Protein AF-A0A357R4I1-F1 (afdb_monomer_lite)

Foldseek 3Di:
DVVVVVVVVVVVVVCVVVVVVDDPVPCDPVNVVVVCCCVPVVVVVVVVVLVVCCVPPNPVVSVLCVLCVLVVVLVCCCVPVVDDCDPVSVVSVVVSVVVSVVVVVVD

Radius of gyration: 17.94 Å; chains: 1; bounding box: 40×36×50 Å

Sequence (107 aa):
TWTMTIGALAMILVSLGQIKVQDWSAVGVVGWGGLAFSAGLAITLGYYVWTNGIQKLGSARTAIYNNLTPVTAMITSSLFLKEEIGVMQLAGAALIITGLYITRRTR

pLDDT: mean 78.33, std 6.65, range [49.81, 87.75]

Structure (mmCIF, N/CA/C/O backbone):
data_AF-A0A357R4I1-F1
#
_entry.id   AF-A0A357R4I1-F1
#
loop_
_atom_site.group_PDB
_atom_site.id
_atom_site.type_symbol
_atom_site.label_atom_id
_atom_site.label_alt_id
_atom_site.label_comp_id
_atom_site.label_asym_id
_atom_site.label_entity_id
_atom_site.label_seq_id
_atom_site.pdbx_PDB_ins_code
_atom_site.Cartn_x
_atom_site.Cartn_y
_atom_site.Cartn_z
_atom_site.occupancy
_atom_site.B_iso_or_equiv
_atom_site.auth_seq_id
_atom_site.auth_comp_id
_atom_site.auth_asym_id
_atom_site.auth_atom_id
_atom_site.pdbx_PDB_model_num
ATOM 1 N N . THR A 1 1 ? -1.129 17.684 1.518 1.00 58.97 1 THR A N 1
ATOM 2 C CA . THR A 1 1 ? -0.443 18.235 0.329 1.00 58.97 1 THR A CA 1
ATOM 3 C C . THR A 1 1 ? 1.058 18.313 0.541 1.00 58.97 1 THR A C 1
ATOM 5 O O . THR A 1 1 ? 1.762 17.609 -0.159 1.00 58.97 1 THR A O 1
ATOM 8 N N . TRP A 1 2 ? 1.557 19.018 1.565 1.00 53.69 2 TRP A N 1
ATOM 9 C CA . TRP A 1 2 ? 3.000 19.110 1.868 1.00 53.69 2 TRP A CA 1
ATOM 10 C C . TRP A 1 2 ? 3.735 17.772 2.050 1.00 53.69 2 TRP A C 1
ATOM 12 O O . TRP A 1 2 ? 4.810 17.583 1.491 1.00 53.69 2 TRP A O 1
ATOM 22 N N . THR A 1 3 ? 3.140 16.812 2.760 1.00 73.50 3 THR A N 1
ATOM 23 C CA . THR A 1 3 ? 3.707 15.460 2.927 1.00 73.50 3 THR A CA 1
ATOM 24 C C . THR A 1 3 ? 3.815 14.688 1.610 1.00 73.50 3 THR A C 1
ATOM 26 O O . THR A 1 3 ? 4.771 13.944 1.416 1.00 73.50 3 THR A O 1
ATOM 29 N N . MET A 1 4 ? 2.879 14.902 0.680 1.00 74.88 4 MET A N 1
ATOM 30 C CA . MET A 1 4 ? 2.901 14.267 -0.642 1.00 74.88 4 MET A CA 1
ATOM 31 C C . MET A 1 4 ? 3.981 14.891 -1.528 1.00 74.88 4 MET A C 1
ATOM 33 O O . MET A 1 4 ? 4.692 14.163 -2.210 1.00 74.88 4 MET A O 1
ATOM 37 N N . THR A 1 5 ? 4.158 16.215 -1.475 1.00 76.44 5 THR A N 1
ATOM 38 C CA . THR A 1 5 ? 5.184 16.918 -2.260 1.00 76.44 5 THR A CA 1
ATOM 39 C C . THR A 1 5 ? 6.600 16.556 -1.807 1.00 76.44 5 THR A C 1
ATOM 41 O O . THR A 1 5 ? 7.458 16.272 -2.638 1.00 76.44 5 THR A O 1
ATOM 44 N N . ILE A 1 6 ? 6.844 16.510 -0.492 1.00 79.38 6 ILE A N 1
ATOM 45 C CA . ILE A 1 6 ? 8.155 16.144 0.068 1.00 79.38 6 ILE A CA 1
ATOM 46 C C . ILE A 1 6 ? 8.475 14.670 -0.225 1.00 79.38 6 ILE A C 1
ATOM 48 O O . ILE A 1 6 ? 9.580 14.357 -0.664 1.00 79.38 6 ILE A O 1
ATOM 52 N N . GLY A 1 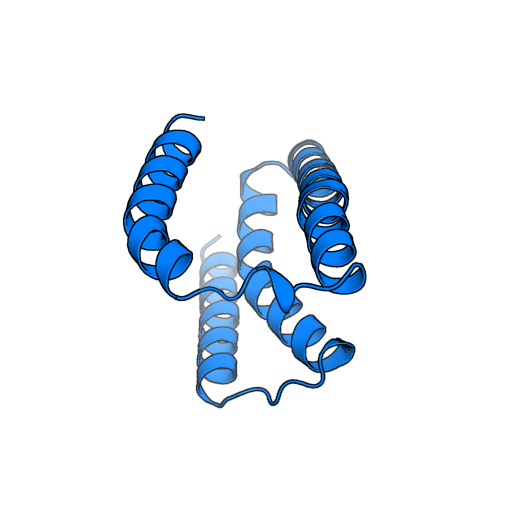7 ? 7.499 13.771 -0.050 1.00 76.44 7 GLY A N 1
ATOM 53 C CA . GLY A 1 7 ? 7.657 12.354 -0.388 1.00 76.44 7 GLY A CA 1
ATOM 54 C C . GLY A 1 7 ? 7.915 12.124 -1.880 1.00 76.44 7 GLY A C 1
ATOM 55 O O . GLY A 1 7 ? 8.781 11.327 -2.232 1.00 76.44 7 GLY A O 1
ATOM 56 N N . ALA A 1 8 ? 7.228 12.863 -2.757 1.00 79.81 8 ALA A N 1
ATOM 57 C CA . ALA A 1 8 ? 7.445 12.792 -4.200 1.00 79.81 8 ALA A CA 1
ATOM 58 C C . ALA A 1 8 ? 8.861 13.240 -4.592 1.00 79.81 8 ALA A C 1
ATOM 60 O O . ALA A 1 8 ? 9.518 12.557 -5.371 1.00 79.81 8 ALA A O 1
ATOM 61 N N . LEU A 1 9 ? 9.363 14.337 -4.016 1.00 83.38 9 LEU A N 1
ATOM 62 C CA . LEU A 1 9 ? 10.729 14.809 -4.266 1.00 83.38 9 LEU A CA 1
ATOM 63 C C . LEU A 1 9 ? 11.783 13.787 -3.824 1.00 83.38 9 LEU A C 1
ATOM 65 O O . LEU A 1 9 ? 12.716 13.505 -4.575 1.00 83.38 9 LEU A O 1
ATOM 69 N N . ALA A 1 10 ? 11.614 13.190 -2.641 1.00 82.00 10 ALA A N 1
ATOM 70 C CA . ALA A 1 10 ? 12.514 12.149 -2.149 1.00 82.00 10 ALA A CA 1
ATOM 71 C C . ALA A 1 10 ? 12.503 10.904 -3.055 1.00 82.00 10 ALA A C 1
ATOM 73 O O . ALA A 1 10 ? 13.562 10.387 -3.407 1.00 82.00 10 ALA A O 1
ATOM 74 N N . MET A 1 11 ? 11.318 10.463 -3.491 1.00 79.06 11 MET A N 1
ATOM 75 C CA . MET A 1 11 ? 11.174 9.333 -4.415 1.00 79.06 11 MET A CA 1
ATOM 76 C C . MET A 1 11 ? 11.798 9.615 -5.785 1.00 79.06 11 MET A C 1
ATOM 78 O O . MET A 1 11 ? 12.456 8.738 -6.339 1.00 79.06 11 MET A O 1
ATOM 82 N N . ILE A 1 12 ? 11.646 10.833 -6.319 1.00 83.12 12 ILE A N 1
ATOM 83 C CA . ILE A 1 12 ? 12.282 11.238 -7.581 1.00 83.12 12 ILE A CA 1
ATOM 84 C C . ILE A 1 12 ? 13.802 11.144 -7.451 1.00 83.12 12 ILE A C 1
ATOM 86 O O . ILE A 1 12 ? 14.433 10.516 -8.295 1.00 83.12 12 ILE A O 1
ATOM 90 N N . LEU A 1 13 ? 14.385 11.692 -6.378 1.00 82.50 13 LEU A N 1
ATOM 91 C CA . LEU A 1 13 ? 15.835 11.668 -6.156 1.00 82.50 13 LEU A C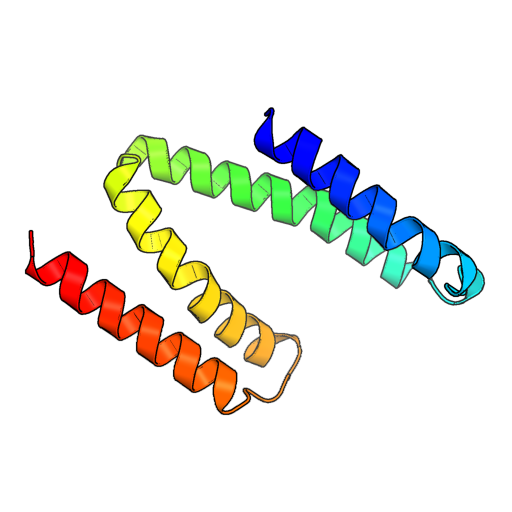A 1
ATOM 92 C C . LEU A 1 13 ? 16.403 10.245 -6.075 1.00 82.50 13 LEU A C 1
ATOM 94 O O . LEU A 1 13 ? 17.440 9.972 -6.675 1.00 82.50 13 LEU A O 1
ATOM 98 N N . VAL A 1 14 ? 15.716 9.330 -5.385 1.00 81.69 14 VAL A N 1
ATOM 99 C CA . VAL A 1 14 ? 16.121 7.913 -5.298 1.00 81.69 14 VAL A CA 1
ATOM 100 C C . VAL A 1 14 ? 15.955 7.199 -6.647 1.00 81.69 14 VAL A C 1
ATOM 102 O O . VAL A 1 14 ? 16.791 6.380 -7.027 1.00 81.69 14 VAL A O 1
ATOM 105 N N . SER A 1 15 ? 14.915 7.546 -7.408 1.00 78.62 15 SER A N 1
ATOM 106 C CA . SER A 1 15 ? 14.610 6.939 -8.709 1.00 78.62 15 SER A CA 1
ATOM 107 C C . SER A 1 15 ? 15.560 7.378 -9.838 1.00 78.62 15 SER A C 1
ATOM 109 O O . SER A 1 15 ? 15.743 6.642 -10.809 1.00 78.62 15 SER A O 1
ATOM 111 N N . LEU A 1 16 ? 16.259 8.517 -9.704 1.00 78.75 16 LEU A N 1
ATOM 112 C CA . LEU A 1 16 ? 17.222 9.009 -10.710 1.00 78.75 16 LEU A CA 1
ATOM 113 C C . LEU A 1 16 ? 18.306 7.980 -11.083 1.00 78.75 16 LEU A C 1
ATOM 115 O O . LEU A 1 16 ? 18.756 7.950 -12.230 1.00 78.75 16 LEU A O 1
ATOM 119 N N . GLY A 1 17 ? 18.724 7.133 -10.136 1.00 75.38 17 GLY A N 1
ATOM 120 C CA . GLY A 1 17 ? 19.693 6.063 -10.391 1.00 75.38 17 GLY A CA 1
ATOM 121 C C . GLY A 1 17 ? 19.116 4.894 -11.196 1.00 75.38 17 GLY A C 1
ATOM 122 O O . GLY A 1 17 ? 19.814 4.315 -12.025 1.00 75.38 17 GLY A O 1
ATOM 123 N N . GLN A 1 18 ? 17.833 4.579 -10.999 1.00 70.88 18 GLN A N 1
ATOM 124 C CA . GLN A 1 18 ? 17.164 3.452 -11.655 1.00 70.88 18 GLN A CA 1
ATOM 125 C C . GLN A 1 18 ? 16.761 3.767 -13.100 1.00 70.88 18 GLN A C 1
ATOM 127 O O . GLN A 1 18 ? 16.806 2.883 -13.949 1.00 70.88 18 GLN A O 1
ATOM 132 N N . ILE A 1 19 ? 16.480 5.036 -13.420 1.00 68.50 19 ILE A N 1
ATOM 133 C CA . ILE A 1 19 ? 16.147 5.489 -14.785 1.00 68.50 19 ILE A CA 1
ATOM 134 C C . ILE A 1 19 ? 17.254 5.159 -15.799 1.00 68.50 19 ILE A C 1
ATOM 136 O O . ILE A 1 19 ? 16.958 4.898 -16.964 1.00 68.50 19 ILE A O 1
ATOM 140 N N . LYS A 1 20 ? 18.523 5.153 -15.366 1.00 66.19 20 LYS A N 1
ATOM 141 C CA . LYS A 1 20 ? 19.680 4.873 -16.233 1.00 66.19 20 LYS A CA 1
ATOM 142 C C . LYS A 1 20 ? 19.873 3.389 -16.551 1.00 66.19 20 LYS A C 1
ATOM 144 O O . LYS A 1 20 ? 20.517 3.076 -17.544 1.00 66.19 20 LYS A O 1
ATOM 149 N N . VAL A 1 21 ? 19.361 2.502 -15.700 1.00 74.12 21 VAL A N 1
ATOM 150 C CA . VAL A 1 21 ? 19.475 1.039 -15.847 1.00 74.12 21 VAL A CA 1
ATOM 151 C C . VAL A 1 21 ? 18.204 0.450 -16.476 1.00 74.12 21 VAL A C 1
ATOM 153 O O . VAL A 1 21 ? 18.217 -0.674 -16.967 1.00 74.12 21 VAL A O 1
ATOM 156 N N . GLN A 1 22 ? 17.112 1.217 -16.491 1.00 70.50 22 GLN A N 1
ATOM 157 C CA . GLN A 1 22 ? 15.819 0.792 -17.006 1.00 70.50 22 GLN A CA 1
ATOM 158 C C . GLN A 1 22 ? 15.815 0.707 -18.538 1.00 70.50 22 GLN A C 1
ATOM 160 O O . GLN A 1 22 ? 16.007 1.707 -19.232 1.00 70.50 22 GLN A O 1
ATOM 165 N N . ASP A 1 23 ? 15.521 -0.479 -19.067 1.00 74.81 23 ASP A N 1
ATOM 166 C CA . ASP A 1 23 ? 15.298 -0.682 -20.496 1.00 74.81 23 ASP A CA 1
ATOM 167 C C . ASP A 1 23 ? 13.863 -0.284 -20.872 1.00 74.81 23 ASP A C 1
ATOM 169 O O . ASP A 1 23 ? 12.901 -1.041 -20.722 1.00 74.81 23 ASP A O 1
ATOM 173 N N . TRP A 1 24 ? 13.714 0.947 -21.354 1.00 72.44 24 TRP A N 1
ATOM 174 C CA . TRP A 1 24 ? 12.428 1.519 -21.757 1.00 72.44 24 TRP A CA 1
ATOM 175 C C . TRP A 1 24 ? 11.800 0.812 -22.962 1.00 72.44 24 TRP A C 1
ATOM 177 O O . TRP A 1 24 ? 10.587 0.900 -23.150 1.00 72.44 24 TRP A O 1
ATOM 187 N N . SER A 1 25 ? 12.599 0.092 -23.757 1.00 70.44 25 SER A N 1
ATOM 188 C CA . SER A 1 25 ? 12.123 -0.639 -24.934 1.00 70.44 25 SER A CA 1
ATOM 189 C C . SER A 1 25 ? 11.441 -1.964 -24.575 1.00 70.44 25 SER A C 1
ATOM 191 O O . SER A 1 25 ? 10.600 -2.450 -25.330 1.00 70.44 25 SER A O 1
ATOM 193 N N . ALA A 1 26 ? 11.723 -2.503 -23.384 1.00 71.56 26 ALA A N 1
ATOM 194 C CA . ALA A 1 26 ? 11.081 -3.703 -22.853 1.00 71.56 26 ALA A CA 1
ATOM 195 C C . ALA A 1 26 ? 9.675 -3.435 -22.274 1.00 71.56 26 ALA A C 1
ATOM 197 O O . ALA A 1 26 ? 8.892 -4.367 -22.070 1.00 71.56 26 ALA A O 1
ATOM 198 N N . VAL A 1 27 ? 9.320 -2.169 -22.015 1.00 72.25 27 VAL A N 1
ATOM 199 C CA . VAL A 1 27 ? 8.003 -1.791 -21.478 1.00 72.25 27 VAL A CA 1
ATOM 200 C C . VAL A 1 27 ? 6.984 -1.723 -22.618 1.00 72.25 27 VAL A C 1
ATOM 202 O O . VAL A 1 27 ? 6.741 -0.675 -23.215 1.00 72.25 27 VAL A O 1
ATOM 205 N N . GLY A 1 28 ? 6.373 -2.867 -22.927 1.00 80.06 28 GLY A N 1
ATOM 206 C CA . GLY A 1 28 ? 5.314 -2.968 -23.933 1.00 80.06 28 GLY A CA 1
ATOM 207 C C . GLY A 1 28 ? 4.025 -2.217 -23.561 1.00 80.06 28 GLY A C 1
ATOM 208 O O . GLY A 1 28 ? 3.842 -1.743 -22.438 1.00 80.06 28 GLY A O 1
ATOM 209 N N . VAL A 1 29 ? 3.076 -2.166 -24.503 1.00 77.19 29 VAL A N 1
ATOM 210 C CA . VAL A 1 29 ? 1.770 -1.479 -24.366 1.00 77.19 29 VAL A CA 1
ATOM 211 C C . VAL A 1 29 ? 0.995 -1.916 -23.115 1.00 77.19 29 VAL A C 1
ATOM 213 O O . VAL A 1 29 ? 0.327 -1.103 -22.481 1.00 77.19 29 VAL A O 1
ATOM 216 N N . VAL A 1 30 ? 1.130 -3.181 -22.710 1.00 78.31 30 VAL A N 1
ATOM 217 C CA . VAL A 1 30 ? 0.507 -3.725 -21.492 1.00 78.31 30 VAL A CA 1
ATOM 218 C C . VAL A 1 30 ? 1.089 -3.095 -20.220 1.00 78.31 30 VAL A C 1
ATOM 220 O O . VAL A 1 30 ? 0.336 -2.793 -19.297 1.00 78.31 30 VAL A O 1
ATOM 223 N N . GLY A 1 31 ? 2.400 -2.837 -20.178 1.00 77.62 31 GLY A N 1
ATOM 224 C CA . GLY A 1 31 ? 3.055 -2.186 -19.040 1.00 77.62 31 GLY A CA 1
ATOM 225 C C . GLY A 1 31 ? 2.579 -0.746 -18.865 1.00 77.62 31 GLY A C 1
ATOM 226 O O . GLY A 1 31 ? 2.163 -0.355 -17.777 1.00 77.62 31 GLY A O 1
ATOM 227 N N . TRP A 1 32 ? 2.533 0.015 -19.961 1.00 80.69 32 TRP A N 1
ATOM 228 C CA . TRP A 1 32 ? 1.992 1.377 -19.964 1.00 80.69 32 TRP A CA 1
ATOM 229 C C . TRP A 1 32 ? 0.495 1.424 -19.639 1.00 80.69 32 TRP A C 1
ATOM 231 O O . TRP A 1 32 ? 0.062 2.280 -18.867 1.00 80.69 32 TRP A O 1
ATOM 241 N N . GLY A 1 33 ? -0.287 0.477 -20.165 1.00 81.81 33 GLY A N 1
ATOM 242 C CA . GLY A 1 33 ? -1.709 0.337 -19.853 1.00 81.81 33 GLY A CA 1
ATOM 243 C C . GLY A 1 33 ? -1.962 0.031 -18.375 1.00 81.81 33 GLY A C 1
ATOM 244 O O . GLY A 1 33 ? -2.815 0.665 -17.757 1.00 81.81 33 GLY A O 1
ATOM 245 N N . GLY A 1 34 ? -1.179 -0.871 -17.775 1.00 79.62 34 GLY A N 1
ATOM 246 C CA . GLY A 1 34 ? -1.241 -1.165 -16.339 1.00 79.62 34 GLY A CA 1
ATOM 247 C C . GLY A 1 34 ? -0.852 0.035 -15.469 1.00 79.62 34 GLY A C 1
ATOM 248 O O . GLY A 1 34 ? -1.475 0.293 -14.436 1.00 79.62 34 GLY A O 1
ATOM 249 N N . LEU A 1 35 ? 0.125 0.829 -15.914 1.00 80.06 35 LEU A N 1
ATOM 250 C CA . LEU A 1 35 ? 0.548 2.050 -15.228 1.00 80.06 35 LEU A CA 1
ATOM 251 C C . LEU A 1 35 ? -0.554 3.118 -15.267 1.00 80.06 35 LEU A C 1
ATOM 253 O O . LEU A 1 35 ? -0.923 3.655 -14.226 1.00 80.06 35 LEU A O 1
ATOM 257 N N . ALA A 1 36 ? -1.156 3.358 -16.433 1.00 80.81 36 ALA A N 1
ATOM 258 C CA . ALA A 1 36 ? -2.276 4.286 -16.579 1.00 80.81 36 ALA A CA 1
ATOM 259 C C . ALA A 1 36 ? -3.516 3.833 -15.786 1.00 80.81 36 ALA A C 1
ATOM 261 O O . ALA A 1 36 ? -4.162 4.643 -15.119 1.00 80.81 36 ALA A O 1
ATOM 262 N N . PHE A 1 37 ? -3.825 2.534 -15.807 1.00 81.25 37 PHE A N 1
ATOM 263 C CA . PHE A 1 37 ? -4.930 1.961 -15.042 1.00 81.25 37 PHE A CA 1
ATOM 264 C C . PHE A 1 37 ? -4.714 2.103 -13.529 1.00 81.25 37 PHE A C 1
ATOM 266 O O . PHE A 1 37 ? -5.614 2.545 -12.816 1.00 81.25 37 PHE A O 1
ATOM 273 N N . SER A 1 38 ? -3.522 1.778 -13.025 1.00 78.12 38 SER A N 1
ATOM 274 C CA . SER A 1 38 ? -3.230 1.897 -11.592 1.00 78.12 38 SER A CA 1
ATO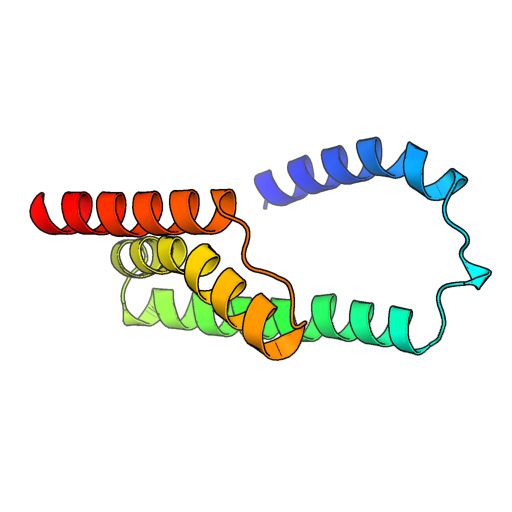M 275 C C . SER A 1 38 ? -3.188 3.358 -11.134 1.00 78.12 38 SER A C 1
ATOM 277 O O . SER A 1 38 ? -3.828 3.703 -10.141 1.00 78.12 38 SER A O 1
ATOM 279 N N . ALA A 1 39 ? -2.514 4.239 -11.878 1.00 76.00 39 ALA A N 1
ATOM 280 C CA . ALA A 1 39 ? -2.376 5.647 -11.518 1.00 76.00 39 ALA A CA 1
ATOM 281 C C . ALA A 1 39 ? -3.697 6.425 -11.628 1.00 76.00 39 ALA A C 1
ATOM 283 O O . ALA A 1 39 ? -3.959 7.307 -10.816 1.00 76.00 39 ALA A O 1
ATOM 284 N N . GLY A 1 40 ? -4.534 6.106 -12.618 1.00 79.38 40 GLY A N 1
ATOM 285 C CA . GLY A 1 40 ? -5.831 6.748 -12.807 1.00 79.38 40 GLY A CA 1
ATOM 286 C C . GLY A 1 40 ? -6.928 6.069 -11.995 1.00 79.38 40 GLY A C 1
ATOM 287 O O . GLY A 1 40 ? -7.426 6.607 -11.012 1.00 79.38 40 GLY A O 1
ATOM 288 N N . LEU A 1 41 ? -7.317 4.861 -12.397 1.00 80.50 41 LEU A N 1
ATOM 289 C CA . LEU A 1 41 ? -8.510 4.198 -11.871 1.00 80.50 41 LEU A CA 1
ATOM 290 C C . LEU A 1 41 ? -8.347 3.744 -10.421 1.00 80.50 41 LEU A C 1
ATOM 292 O O . LEU A 1 41 ? -9.227 4.030 -9.609 1.00 80.50 41 LEU A O 1
ATOM 296 N N . ALA A 1 42 ? -7.243 3.080 -10.070 1.00 80.25 42 ALA A N 1
ATOM 297 C CA . ALA A 1 42 ? -7.085 2.554 -8.712 1.00 80.25 42 ALA A CA 1
ATOM 298 C C . ALA A 1 42 ? -6.956 3.682 -7.675 1.00 80.25 42 ALA A C 1
ATOM 300 O O . ALA A 1 42 ? -7.613 3.638 -6.633 1.00 80.25 42 ALA A O 1
ATOM 301 N N . ILE A 1 43 ? -6.178 4.727 -7.981 1.00 81.44 43 ILE A N 1
ATOM 302 C CA . ILE A 1 43 ? -6.029 5.886 -7.090 1.00 81.44 43 ILE A CA 1
ATOM 303 C C . ILE A 1 43 ? -7.340 6.669 -6.993 1.00 81.44 43 ILE A C 1
ATOM 305 O O . ILE A 1 43 ? -7.790 6.944 -5.881 1.00 81.44 43 ILE A O 1
ATOM 309 N N . THR A 1 44 ? -7.985 7.011 -8.115 1.00 81.06 44 THR A N 1
ATOM 310 C CA . THR A 1 44 ? -9.224 7.803 -8.086 1.00 81.06 44 THR A CA 1
ATOM 311 C C . THR A 1 44 ? -10.354 7.058 -7.381 1.00 81.06 44 THR A C 1
ATOM 313 O O . THR A 1 44 ? -10.990 7.634 -6.498 1.00 81.06 44 THR A O 1
ATOM 316 N N . LEU A 1 45 ? -10.584 5.779 -7.700 1.00 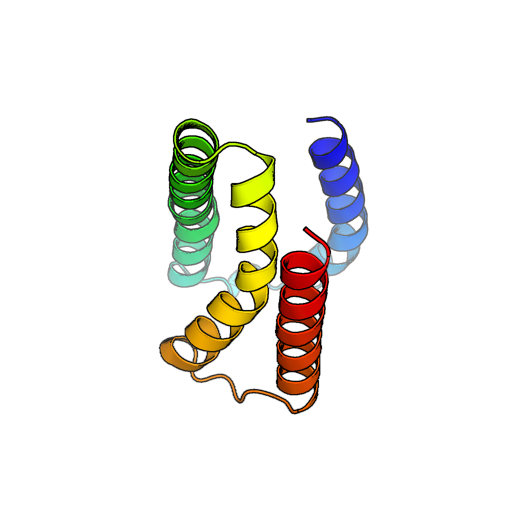81.69 45 LEU A N 1
ATOM 317 C CA . LEU A 1 45 ? -11.619 4.98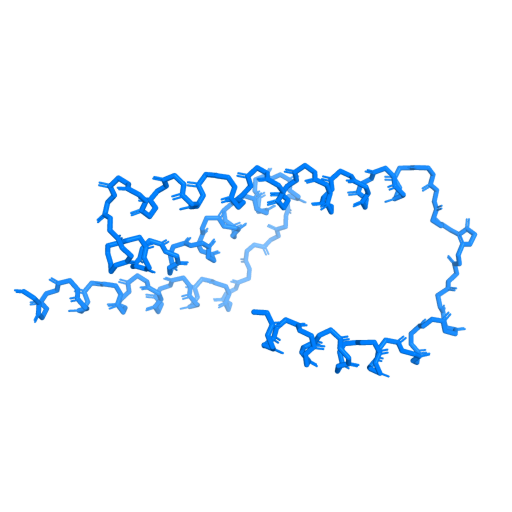2 -7.034 1.00 81.69 45 LEU A CA 1
ATOM 318 C C . LEU A 1 45 ? -11.298 4.774 -5.553 1.00 81.69 45 LEU A C 1
ATOM 320 O O . LEU A 1 45 ? -12.178 4.950 -4.712 1.00 81.69 45 LEU A O 1
ATOM 324 N N . GLY A 1 46 ? -10.043 4.465 -5.217 1.00 80.94 46 GLY A N 1
ATOM 325 C CA . GLY A 1 46 ? -9.611 4.299 -3.831 1.00 80.94 46 GLY A CA 1
ATOM 326 C C . GLY A 1 46 ? -9.840 5.564 -3.007 1.00 80.94 46 GLY A C 1
ATOM 327 O O . GLY A 1 46 ? -10.427 5.505 -1.926 1.00 80.94 46 GLY A O 1
ATOM 328 N N . TYR A 1 47 ? -9.459 6.728 -3.540 1.00 80.19 47 TYR A N 1
ATOM 329 C CA . TYR A 1 47 ? -9.651 8.008 -2.859 1.00 80.19 47 TYR A CA 1
ATOM 330 C C . TYR A 1 47 ? -11.130 8.391 -2.758 1.00 80.19 47 TYR A C 1
ATOM 332 O O . TYR A 1 47 ? -11.572 8.898 -1.726 1.00 80.19 47 TYR A O 1
ATOM 340 N N . TYR A 1 48 ? -11.921 8.112 -3.796 1.00 81.75 48 TYR A N 1
ATOM 341 C CA . TYR A 1 48 ? -13.362 8.343 -3.785 1.00 81.75 48 TYR A CA 1
ATOM 342 C C . TYR A 1 48 ? -14.070 7.498 -2.717 1.00 81.75 48 TYR A C 1
ATOM 344 O O . TYR A 1 48 ? -14.842 8.027 -1.916 1.00 81.75 48 TYR A O 1
ATOM 352 N N . VAL A 1 49 ? -13.776 6.197 -2.646 1.00 82.00 49 VAL A N 1
ATOM 353 C CA . VAL A 1 49 ? -14.338 5.298 -1.624 1.00 82.00 49 VAL A CA 1
ATOM 354 C C . VAL A 1 49 ? -13.874 5.712 -0.226 1.00 82.00 49 VAL A C 1
ATOM 356 O O . VAL A 1 49 ? -14.684 5.768 0.699 1.00 82.00 49 VAL A O 1
ATOM 359 N N . TRP A 1 50 ? -12.596 6.064 -0.073 1.00 79.62 50 TRP A N 1
ATOM 360 C CA . TRP A 1 50 ? -12.021 6.515 1.194 1.00 79.62 50 TRP A CA 1
ATOM 361 C C . TRP A 1 50 ? -12.688 7.790 1.718 1.00 79.62 50 TRP A C 1
ATOM 363 O O . TRP A 1 50 ? -13.129 7.842 2.867 1.00 79.62 50 TRP A O 1
ATOM 373 N N . THR A 1 51 ? -12.807 8.813 0.871 1.00 78.88 51 THR A N 1
ATOM 374 C CA . THR A 1 51 ? -13.441 10.091 1.234 1.00 78.88 51 THR A CA 1
ATOM 375 C C . THR A 1 51 ? -14.920 9.919 1.575 1.00 78.88 51 THR A C 1
ATOM 377 O O . THR A 1 51 ? -15.370 10.459 2.586 1.00 78.88 51 THR A O 1
ATOM 380 N N . ASN A 1 52 ? -15.654 9.091 0.825 1.00 81.50 52 ASN A N 1
ATOM 381 C CA . ASN A 1 52 ? -17.026 8.704 1.172 1.00 81.50 52 ASN A CA 1
ATOM 382 C C . ASN A 1 52 ? -17.102 7.960 2.518 1.00 81.50 52 ASN A C 1
ATOM 384 O O . ASN A 1 52 ? -18.005 8.207 3.320 1.00 81.50 52 ASN A O 1
ATOM 388 N N . GLY A 1 53 ? -16.151 7.061 2.787 1.00 77.00 53 GLY A N 1
ATOM 389 C CA . GLY A 1 53 ? -16.043 6.339 4.054 1.00 77.00 53 GLY A CA 1
ATOM 390 C C . GLY A 1 53 ? -15.852 7.284 5.239 1.00 77.00 53 GLY A C 1
ATOM 391 O O . GLY A 1 53 ? -16.584 7.186 6.225 1.00 77.00 53 GLY A O 1
ATOM 392 N N . ILE A 1 54 ? -14.949 8.263 5.104 1.00 80.06 54 ILE A N 1
ATOM 393 C CA . ILE A 1 54 ? -14.735 9.305 6.117 1.00 80.06 54 ILE A CA 1
ATOM 394 C C . ILE A 1 54 ? -16.019 10.099 6.367 1.00 80.06 54 ILE A C 1
ATOM 396 O O . ILE A 1 54 ? -16.356 10.328 7.529 1.00 80.06 54 ILE A O 1
ATOM 400 N N . GLN A 1 55 ? -16.742 10.496 5.314 1.00 76.12 55 GLN A N 1
ATOM 401 C CA . GLN A 1 55 ? -17.977 11.275 5.452 1.00 76.12 55 GLN A CA 1
ATOM 402 C C . GLN A 1 55 ? -19.080 10.515 6.204 1.00 76.12 55 GLN A C 1
ATOM 404 O O . GLN A 1 55 ? -19.812 11.127 6.977 1.00 76.12 55 GLN A O 1
ATOM 409 N N . LYS A 1 56 ? -19.193 9.191 6.020 1.00 78.44 56 LYS A N 1
ATOM 410 C CA . LYS A 1 56 ? -20.242 8.375 6.662 1.00 78.44 56 LYS A CA 1
ATOM 411 C C . LYS A 1 56 ? -19.882 7.874 8.063 1.00 78.44 56 LYS A C 1
ATOM 413 O O . LYS A 1 56 ? -20.754 7.793 8.921 1.00 78.44 56 LYS A O 1
ATOM 418 N N . LEU A 1 57 ? -18.627 7.484 8.294 1.00 74.31 57 LEU A N 1
ATOM 419 C CA . LEU A 1 57 ? -18.194 6.785 9.518 1.00 74.31 57 LEU A CA 1
ATOM 420 C C . LEU A 1 57 ? -17.364 7.666 10.466 1.00 74.31 57 LEU A C 1
ATOM 422 O O . LEU A 1 57 ? -17.108 7.269 11.607 1.00 74.31 57 LEU A O 1
ATOM 426 N N . GLY A 1 58 ? -16.934 8.844 10.008 1.00 74.69 58 GLY A N 1
ATOM 427 C CA . GLY A 1 58 ? -15.993 9.716 10.706 1.00 74.69 58 GLY A CA 1
ATOM 428 C C . GLY A 1 58 ? -14.536 9.261 10.544 1.00 74.69 58 GLY A C 1
ATOM 429 O O . GLY A 1 58 ? -14.239 8.074 10.356 1.00 74.69 58 GLY A O 1
ATOM 430 N N . SER A 1 59 ? -13.591 10.204 10.631 1.00 70.25 59 SER A N 1
ATOM 431 C CA . SER A 1 59 ? -12.166 9.935 10.366 1.00 70.25 59 SER A CA 1
ATOM 432 C C . SER A 1 59 ? -11.570 8.886 11.313 1.00 70.25 59 SER A C 1
ATOM 434 O O . SER A 1 59 ? -10.842 8.004 10.866 1.00 70.25 59 SER A O 1
ATOM 436 N N . ALA A 1 60 ? -11.942 8.913 12.597 1.00 71.06 60 ALA A N 1
ATOM 437 C CA . ALA A 1 60 ? -11.388 8.022 13.615 1.00 71.06 60 ALA A CA 1
ATOM 438 C C . ALA A 1 60 ? -11.757 6.543 13.397 1.00 71.06 60 ALA A C 1
ATOM 440 O O . ALA A 1 60 ? -10.908 5.671 13.559 1.00 71.06 60 ALA A O 1
ATOM 441 N N . ARG A 1 61 ? -13.004 6.235 13.005 1.00 68.81 61 ARG A N 1
ATOM 442 C CA . ARG A 1 61 ? -13.404 4.846 12.704 1.00 68.81 61 ARG A CA 1
ATOM 443 C C . ARG A 1 61 ? -12.812 4.381 11.377 1.00 68.81 61 ARG A C 1
ATOM 445 O O . ARG A 1 61 ? -12.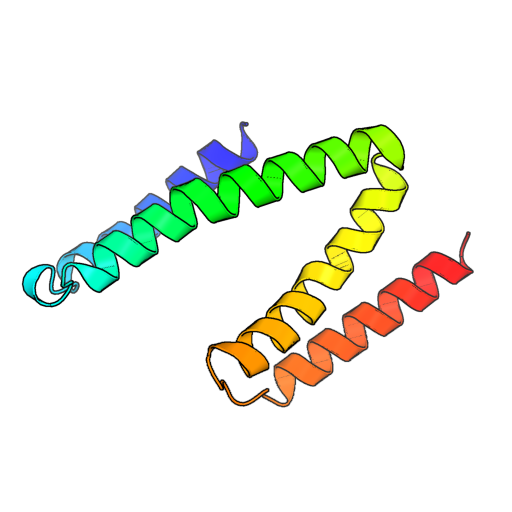358 3.246 11.289 1.00 68.81 61 ARG A O 1
ATOM 452 N N . THR A 1 62 ? -12.763 5.261 10.378 1.00 73.56 62 THR A N 1
ATOM 453 C CA . THR A 1 62 ? -12.218 4.951 9.046 1.00 73.56 62 THR A CA 1
ATOM 454 C C . THR A 1 62 ? -10.705 4.692 9.091 1.00 73.56 62 THR A C 1
ATOM 456 O O . THR A 1 62 ? -10.219 3.764 8.450 1.00 73.56 62 THR A O 1
ATOM 459 N N . ALA A 1 63 ? -9.961 5.430 9.923 1.00 71.31 63 ALA A N 1
ATOM 460 C CA . ALA A 1 63 ? -8.526 5.222 10.130 1.00 71.31 63 ALA A CA 1
ATOM 461 C C . ALA A 1 63 ? -8.194 3.835 10.706 1.00 71.31 63 ALA A C 1
ATOM 463 O O . ALA A 1 63 ? -7.214 3.222 10.294 1.00 71.31 63 ALA A O 1
ATOM 464 N N . ILE A 1 64 ? -9.039 3.296 11.594 1.00 71.25 64 ILE A N 1
ATOM 465 C CA . ILE A 1 64 ? -8.858 1.944 12.146 1.00 71.25 64 ILE A CA 1
ATOM 466 C C . ILE A 1 64 ? -8.967 0.885 11.039 1.00 71.25 64 ILE A C 1
ATOM 468 O O . ILE A 1 64 ? -8.189 -0.066 11.037 1.00 71.25 64 ILE A O 1
ATOM 472 N N . TYR A 1 65 ? -9.877 1.062 10.074 1.00 71.19 65 TYR A N 1
ATOM 473 C CA . TYR A 1 65 ? -10.001 0.161 8.921 1.00 71.19 65 TYR A CA 1
ATOM 474 C C . TYR A 1 65 ? -8.812 0.247 7.959 1.00 71.19 65 TYR A C 1
ATOM 476 O O . TYR A 1 65 ? -8.516 -0.741 7.296 1.00 71.19 65 TYR A O 1
ATOM 484 N N . ASN A 1 66 ? -8.078 1.363 7.924 1.00 76.50 66 ASN A N 1
ATOM 485 C CA . ASN A 1 66 ? -6.875 1.473 7.094 1.00 76.50 66 ASN A CA 1
ATOM 486 C C . ASN A 1 66 ? -5.766 0.503 7.550 1.00 76.50 66 ASN A C 1
ATOM 488 O O . ASN A 1 66 ? -4.987 0.015 6.739 1.00 76.50 66 ASN A O 1
ATOM 492 N N . ASN A 1 67 ? -5.753 0.108 8.826 1.00 78.31 67 ASN A N 1
ATOM 493 C CA . ASN A 1 67 ? -4.834 -0.932 9.294 1.00 78.31 67 ASN A CA 1
ATOM 494 C C . ASN A 1 67 ? -5.122 -2.307 8.666 1.00 78.31 67 ASN A C 1
ATOM 496 O O . ASN A 1 67 ? -4.224 -3.134 8.591 1.00 78.31 67 ASN A O 1
ATOM 500 N N . LEU A 1 68 ? -6.342 -2.558 8.173 1.00 78.25 68 LEU A N 1
ATOM 501 C CA . LEU A 1 68 ? -6.679 -3.790 7.447 1.00 78.25 68 LEU A CA 1
ATOM 502 C C . LEU A 1 68 ? -6.268 -3.742 5.968 1.00 78.25 68 LEU A C 1
ATOM 504 O O . LEU A 1 68 ? -6.243 -4.788 5.316 1.00 78.25 68 LEU A O 1
ATOM 508 N N . THR A 1 69 ? -5.909 -2.571 5.433 1.00 82.81 69 THR A N 1
ATOM 509 C CA . THR A 1 69 ? -5.419 -2.415 4.056 1.00 82.81 69 THR A CA 1
ATOM 510 C C . THR A 1 69 ? -4.262 -3.378 3.745 1.00 82.81 69 THR A C 1
ATOM 512 O O . THR A 1 69 ? -4.385 -4.123 2.779 1.00 82.81 69 THR A O 1
ATOM 515 N N . PRO A 1 70 ? -3.186 -3.481 4.553 1.00 82.19 70 PRO A N 1
ATOM 516 C CA . PRO A 1 70 ? -2.112 -4.444 4.289 1.00 82.19 70 PRO A CA 1
ATOM 517 C C . PRO A 1 70 ? -2.573 -5.909 4.254 1.00 82.19 70 PRO A C 1
ATOM 519 O O . PRO A 1 70 ? -2.109 -6.674 3.413 1.00 82.19 70 PRO A O 1
ATOM 522 N N . VAL A 1 71 ? -3.515 -6.306 5.116 1.00 84.38 71 VAL A N 1
ATOM 523 C CA . VAL A 1 71 ? -4.045 -7.683 5.142 1.00 84.38 71 VAL A CA 1
ATOM 524 C C . VAL A 1 71 ? -4.875 -7.969 3.888 1.00 84.38 71 VAL A C 1
ATOM 526 O O . VAL A 1 71 ? -4.709 -9.005 3.249 1.00 84.38 71 VAL A O 1
ATOM 529 N N . THR A 1 72 ? -5.746 -7.036 3.502 1.00 83.19 72 THR A N 1
ATOM 530 C CA . THR A 1 72 ? -6.564 -7.165 2.285 1.00 83.19 72 THR A CA 1
ATOM 531 C C . THR A 1 72 ? -5.715 -7.115 1.016 1.00 83.19 72 THR A C 1
ATOM 533 O O . THR A 1 72 ? -5.966 -7.893 0.097 1.00 83.19 72 THR A O 1
ATOM 536 N N . ALA A 1 73 ? -4.671 -6.283 0.983 1.00 84.56 73 ALA A N 1
ATOM 537 C CA . ALA A 1 73 ? -3.694 -6.241 -0.099 1.00 84.56 73 ALA A CA 1
ATOM 538 C C . ALA A 1 73 ? -2.942 -7.573 -0.226 1.00 84.56 73 ALA A C 1
ATOM 540 O O . ALA A 1 73 ? -2.855 -8.100 -1.327 1.00 84.56 73 ALA A O 1
ATOM 541 N N . MET A 1 74 ? -2.485 -8.164 0.885 1.00 85.31 74 MET A N 1
ATOM 542 C CA . MET A 1 74 ? -1.834 -9.482 0.896 1.00 85.31 74 MET A CA 1
ATOM 543 C C . MET A 1 74 ? -2.750 -10.582 0.336 1.00 85.31 74 MET A C 1
ATOM 545 O O . MET A 1 74 ? -2.337 -11.341 -0.538 1.00 85.31 74 MET A O 1
ATOM 549 N N . ILE A 1 75 ? -4.006 -10.643 0.793 1.00 86.00 75 ILE A N 1
ATOM 550 C CA . ILE A 1 75 ? -4.993 -11.623 0.304 1.00 86.00 75 ILE A CA 1
ATOM 551 C C . ILE A 1 75 ? -5.253 -11.426 -1.195 1.00 86.00 75 ILE A C 1
ATOM 553 O O . ILE A 1 75 ? -5.269 -12.387 -1.960 1.00 86.00 75 ILE A O 1
ATOM 557 N N . THR A 1 76 ? -5.426 -10.175 -1.624 1.00 84.44 76 THR A N 1
ATOM 558 C CA . THR A 1 76 ? -5.689 -9.837 -3.029 1.00 84.44 76 THR A CA 1
ATOM 559 C C . THR A 1 76 ? -4.476 -10.151 -3.907 1.00 84.44 76 THR A C 1
ATOM 561 O O . THR A 1 76 ? -4.648 -10.729 -4.975 1.00 84.44 76 THR A O 1
ATOM 564 N N . SER A 1 77 ? -3.251 -9.855 -3.459 1.00 84.75 77 SER A N 1
ATOM 565 C CA . SER A 1 77 ? -2.025 -10.189 -4.202 1.00 84.75 77 SER A CA 1
ATOM 566 C C . SER A 1 77 ? -1.884 -11.699 -4.375 1.00 84.75 77 SER A C 1
ATOM 568 O O . SER A 1 77 ? -1.680 -12.183 -5.484 1.00 84.75 77 SER A O 1
ATOM 570 N N . SER A 1 78 ? -2.112 -12.473 -3.312 1.00 84.69 78 SER A N 1
ATOM 571 C CA . SER A 1 78 ? -2.070 -13.934 -3.399 1.00 84.69 78 SER A CA 1
ATOM 572 C C . SER A 1 78 ? -3.145 -14.500 -4.338 1.00 84.69 78 SER A C 1
ATOM 574 O O . SER A 1 78 ? -2.865 -15.403 -5.121 1.00 84.69 78 SER A O 1
ATOM 576 N N . LEU A 1 79 ? -4.361 -13.942 -4.336 1.00 86.38 79 LEU A N 1
ATOM 577 C CA . LEU A 1 79 ? -5.449 -14.403 -5.209 1.00 86.38 79 LEU A CA 1
ATOM 578 C C . LEU A 1 79 ? -5.250 -14.032 -6.687 1.00 86.38 79 LEU A C 1
ATOM 580 O O . LEU A 1 79 ? -5.499 -14.861 -7.561 1.00 86.38 79 LEU A O 1
ATOM 584 N N . PHE A 1 80 ? -4.836 -12.795 -6.977 1.00 84.25 80 PHE A N 1
ATOM 585 C CA . PHE A 1 80 ? -4.767 -12.270 -8.346 1.00 84.25 80 PHE A CA 1
ATOM 586 C C . PHE A 1 80 ? -3.391 -12.446 -8.995 1.00 84.25 80 PHE A C 1
ATOM 588 O O . PHE A 1 80 ? -3.325 -12.780 -10.177 1.00 84.25 80 PHE A O 1
ATOM 595 N N . LEU A 1 81 ? -2.304 -12.235 -8.246 1.00 80.56 81 LEU A N 1
ATOM 596 C CA . LEU A 1 81 ? -0.929 -12.370 -8.744 1.00 80.56 81 LEU A CA 1
ATOM 597 C C . LEU A 1 81 ? -0.346 -13.767 -8.480 1.00 80.56 81 LEU A C 1
ATOM 599 O O . LEU A 1 81 ? 0.709 -14.083 -9.024 1.00 80.56 81 LEU A O 1
ATOM 603 N N . LYS A 1 82 ? -1.035 -14.620 -7.701 1.00 79.69 82 LYS A N 1
ATOM 604 C CA . LYS A 1 82 ? -0.560 -15.959 -7.293 1.00 79.69 82 LYS A CA 1
ATOM 605 C C . LYS A 1 82 ? 0.799 -15.926 -6.587 1.00 79.69 82 LYS A C 1
ATOM 607 O O . LYS A 1 82 ? 1.562 -16.885 -6.663 1.00 79.69 82 LYS A O 1
ATOM 612 N N . GLU A 1 83 ? 1.099 -14.823 -5.906 1.00 79.38 83 GLU A N 1
ATOM 613 C CA . GLU A 1 83 ? 2.308 -14.704 -5.095 1.00 79.38 83 GLU A CA 1
ATOM 614 C C . GLU A 1 83 ? 2.222 -15.611 -3.864 1.00 79.38 83 GLU A C 1
ATOM 616 O O . GLU A 1 83 ? 1.175 -15.709 -3.207 1.00 79.38 83 GLU A O 1
ATOM 621 N N . GLU A 1 84 ? 3.338 -16.265 -3.540 1.00 79.62 84 GLU A N 1
ATOM 622 C CA . GLU A 1 84 ? 3.454 -17.048 -2.316 1.00 79.62 84 GLU A CA 1
ATOM 623 C C . GLU A 1 84 ? 3.497 -16.120 -1.103 1.00 79.62 84 GLU A C 1
ATOM 625 O O . GLU A 1 84 ? 4.344 -15.229 -0.993 1.00 79.62 84 GLU A O 1
ATOM 630 N N . ILE A 1 85 ? 2.573 -16.344 -0.169 1.00 80.81 85 ILE A N 1
ATOM 631 C CA . ILE A 1 85 ? 2.528 -15.576 1.071 1.00 80.81 85 ILE A CA 1
ATOM 632 C C . ILE A 1 85 ? 3.694 -16.023 1.953 1.00 80.81 85 ILE A C 1
ATOM 634 O O . ILE A 1 85 ? 3.686 -17.113 2.528 1.00 80.81 85 ILE A O 1
ATOM 638 N N . GLY A 1 86 ? 4.699 -15.160 2.077 1.00 86.06 86 GLY A N 1
ATOM 639 C CA . GLY A 1 86 ? 5.865 -15.423 2.910 1.00 86.06 86 GLY A CA 1
ATOM 640 C C . GLY A 1 86 ? 5.539 -15.412 4.407 1.00 86.06 86 GLY A C 1
ATOM 641 O O . GLY A 1 86 ? 4.655 -14.693 4.877 1.00 86.06 86 GLY A O 1
ATOM 642 N N . VAL A 1 87 ? 6.336 -16.138 5.196 1.00 84.69 87 VAL A N 1
ATOM 643 C CA . VAL A 1 87 ? 6.212 -16.204 6.669 1.00 84.69 87 VAL A CA 1
ATOM 644 C C . VAL A 1 87 ? 6.227 -14.808 7.312 1.00 84.69 87 VAL A C 1
ATOM 646 O O . VAL A 1 87 ? 5.518 -14.547 8.282 1.00 84.69 87 VAL A O 1
ATOM 649 N N . MET A 1 88 ? 6.985 -13.872 6.736 1.00 84.19 88 MET A N 1
ATOM 650 C CA . MET A 1 88 ? 7.082 -12.500 7.235 1.00 84.19 88 MET A CA 1
ATOM 651 C C . MET A 1 88 ? 5.809 -11.674 6.979 1.00 84.19 88 MET A C 1
ATOM 653 O O . MET A 1 88 ? 5.440 -10.850 7.815 1.00 84.19 88 MET A O 1
ATOM 657 N N . GLN A 1 89 ? 5.091 -11.932 5.879 1.00 82.81 89 GLN A N 1
ATOM 658 C CA . GLN A 1 89 ? 3.783 -11.319 5.619 1.00 82.81 89 GLN A CA 1
ATOM 659 C C . GLN A 1 89 ? 2.729 -11.835 6.606 1.00 82.81 89 GLN A C 1
ATOM 661 O O . GLN A 1 89 ? 1.953 -11.043 7.140 1.00 82.81 89 GLN A O 1
ATOM 666 N N . LEU A 1 90 ? 2.760 -13.133 6.933 1.00 86.00 90 LEU A N 1
ATOM 667 C CA . LEU A 1 90 ? 1.895 -13.717 7.964 1.00 86.00 90 LEU A CA 1
ATOM 668 C C . LEU A 1 90 ? 2.168 -13.122 9.351 1.00 86.00 90 LEU A C 1
ATOM 670 O O . LEU A 1 90 ? 1.226 -12.772 10.062 1.00 86.00 90 LEU A O 1
ATOM 674 N N . ALA A 1 91 ? 3.439 -12.945 9.723 1.00 87.75 91 ALA A N 1
ATOM 675 C CA . ALA A 1 91 ? 3.813 -12.292 10.979 1.00 87.75 91 ALA A CA 1
ATOM 676 C C . ALA A 1 91 ? 3.315 -10.835 11.038 1.00 87.75 91 ALA A C 1
ATOM 678 O O . ALA A 1 91 ? 2.764 -10.405 12.053 1.00 87.75 91 ALA A O 1
ATOM 679 N N . GLY A 1 92 ? 3.440 -10.092 9.933 1.00 84.31 92 GLY A N 1
ATOM 680 C CA . GLY A 1 92 ? 2.885 -8.743 9.805 1.00 84.31 92 GLY A CA 1
ATOM 681 C C . GLY A 1 92 ? 1.360 -8.716 9.945 1.00 84.31 92 GLY A C 1
ATOM 682 O O . GLY A 1 92 ? 0.825 -7.907 10.703 1.00 84.31 92 GLY A O 1
ATOM 683 N N . ALA A 1 93 ? 0.654 -9.638 9.285 1.00 85.88 93 ALA A N 1
ATOM 684 C CA . ALA A 1 93 ? -0.797 -9.769 9.399 1.00 85.88 93 ALA A CA 1
ATOM 685 C C . ALA A 1 93 ? -1.237 -10.087 10.840 1.00 85.88 93 ALA A C 1
ATOM 687 O O . ALA A 1 93 ? -2.175 -9.469 11.348 1.00 85.88 93 ALA A O 1
ATOM 688 N N . ALA A 1 94 ? -0.528 -10.984 11.532 1.00 87.06 94 ALA A N 1
ATOM 689 C CA . ALA A 1 94 ? -0.790 -11.308 12.933 1.00 87.06 94 ALA A CA 1
ATOM 690 C C . ALA A 1 94 ? -0.583 -10.096 13.858 1.00 87.06 94 ALA A C 1
ATOM 692 O O . ALA A 1 94 ? -1.423 -9.835 14.723 1.00 87.06 94 ALA A O 1
ATOM 693 N N . LEU A 1 95 ? 0.482 -9.314 13.650 1.00 87.06 95 LEU A N 1
ATOM 694 C CA . LEU A 1 95 ? 0.735 -8.076 14.395 1.00 87.06 95 LEU A CA 1
ATOM 695 C C . LEU A 1 95 ? -0.383 -7.050 14.198 1.00 87.06 95 LEU A C 1
ATOM 697 O O . LEU A 1 95 ? -0.862 -6.476 15.175 1.00 87.06 95 LEU A O 1
ATOM 701 N N . ILE A 1 96 ? -0.838 -6.856 12.959 1.00 85.38 96 ILE A N 1
ATOM 702 C CA . ILE A 1 96 ? -1.938 -5.939 12.634 1.00 85.38 96 ILE A CA 1
ATOM 703 C C . ILE A 1 96 ? -3.222 -6.355 13.355 1.00 85.38 96 ILE A C 1
ATOM 705 O O . ILE A 1 96 ? -3.855 -5.525 14.007 1.00 85.38 96 ILE A O 1
ATOM 709 N N . ILE A 1 97 ? -3.602 -7.635 13.264 1.00 84.25 97 ILE A N 1
ATOM 710 C CA . ILE A 1 97 ? -4.819 -8.155 13.903 1.00 84.25 97 ILE A CA 1
ATOM 711 C C . ILE A 1 97 ? -4.732 -7.996 15.425 1.00 84.25 97 ILE A C 1
ATOM 713 O O . ILE A 1 97 ? -5.684 -7.532 16.055 1.00 84.25 97 ILE A O 1
ATOM 717 N N . THR A 1 98 ? -3.577 -8.319 16.010 1.00 85.00 98 THR A N 1
ATOM 718 C CA . THR A 1 98 ? -3.340 -8.205 17.455 1.00 85.00 98 THR A CA 1
ATOM 719 C C . THR A 1 98 ? -3.408 -6.749 17.917 1.00 85.00 98 THR A C 1
ATOM 721 O O . THR A 1 98 ? -4.104 -6.441 18.884 1.00 85.00 98 THR A O 1
ATOM 724 N N . GLY A 1 99 ? -2.760 -5.828 17.197 1.00 81.88 99 GLY A N 1
ATOM 725 C CA . GLY A 1 99 ? -2.821 -4.394 17.481 1.00 81.88 99 GLY A CA 1
ATOM 726 C C . GLY A 1 99 ? -4.248 -3.852 17.401 1.00 81.88 99 GLY A C 1
ATOM 727 O O . GLY A 1 99 ? -4.696 -3.149 18.307 1.00 81.88 99 GLY A O 1
ATOM 728 N N . LEU A 1 100 ? -5.006 -4.256 16.376 1.00 81.06 100 LEU A N 1
ATOM 729 C CA . LEU A 1 100 ? -6.409 -3.872 16.213 1.00 81.06 100 LEU A CA 1
ATOM 730 C C . LEU A 1 100 ? -7.279 -4.370 17.374 1.00 81.06 100 LEU A C 1
ATOM 732 O O . LEU A 1 100 ? -8.141 -3.635 17.861 1.00 81.06 100 LEU A O 1
ATOM 736 N N . TYR A 1 101 ? -7.056 -5.612 17.809 1.00 81.75 101 TYR A N 1
ATOM 737 C CA . TYR A 1 101 ? -7.773 -6.215 18.928 1.00 81.75 101 TYR A CA 1
ATOM 738 C C . TYR A 1 101 ? -7.517 -5.451 20.230 1.00 81.75 101 TYR A C 1
ATOM 740 O O . TYR A 1 101 ? -8.470 -5.116 20.933 1.00 81.75 101 TYR A O 1
ATOM 748 N N . ILE A 1 102 ? -6.257 -5.098 20.512 1.00 82.12 102 ILE A N 1
ATOM 749 C CA . ILE A 1 102 ? -5.882 -4.300 21.687 1.00 82.12 102 ILE A CA 1
ATOM 750 C C . ILE A 1 102 ? -6.543 -2.919 21.624 1.00 82.12 102 ILE A C 1
ATOM 752 O O . ILE A 1 102 ? -7.260 -2.546 22.548 1.00 82.12 102 ILE A O 1
ATOM 756 N N . THR A 1 103 ? -6.393 -2.187 20.514 1.00 77.88 103 THR A N 1
ATOM 757 C CA . THR A 1 103 ? -6.966 -0.838 20.366 1.00 77.88 103 THR A CA 1
ATOM 758 C C . THR A 1 103 ? -8.490 -0.826 20.483 1.00 77.88 103 THR A C 1
ATOM 760 O O . THR A 1 103 ? -9.054 0.117 21.034 1.00 77.88 103 THR A O 1
ATOM 763 N N . ARG A 1 104 ? -9.177 -1.866 19.990 1.00 72.00 104 ARG A N 1
ATOM 764 C CA . ARG A 1 104 ? -10.632 -1.992 20.156 1.00 72.00 104 ARG A CA 1
ATOM 765 C C . ARG A 1 104 ? -11.049 -2.286 21.594 1.00 72.00 104 ARG A C 1
ATOM 767 O O . ARG A 1 104 ? -12.141 -1.880 21.961 1.00 72.00 104 ARG A O 1
ATOM 774 N N . ARG A 1 105 ? -10.223 -2.984 22.380 1.00 70.25 105 ARG A N 1
ATOM 775 C CA . ARG A 1 105 ? -10.520 -3.333 23.780 1.00 70.25 105 ARG A CA 1
ATOM 776 C C . ARG A 1 105 ? -10.270 -2.193 24.767 1.00 70.25 105 ARG A C 1
ATOM 778 O O . ARG A 1 105 ? -10.816 -2.226 25.860 1.00 70.25 105 ARG A O 1
ATOM 785 N N . THR A 1 106 ? -9.411 -1.236 24.417 1.00 59.56 106 THR A N 1
ATOM 786 C CA . THR A 1 106 ? -9.057 -0.085 25.272 1.00 59.56 106 THR A CA 1
ATOM 787 C C . THR A 1 106 ? -10.015 1.108 25.103 1.00 59.56 106 THR A C 1
ATOM 789 O O . THR A 1 106 ? -9.804 2.153 25.713 1.00 59.56 106 THR A O 1
ATOM 792 N N . ARG A 1 107 ? -11.062 0.975 24.280 1.00 49.81 107 ARG A N 1
ATOM 793 C CA . ARG A 1 107 ? -12.191 1.914 24.188 1.00 49.81 107 ARG A CA 1
ATOM 794 C C . ARG A 1 107 ? -13.418 1.326 24.861 1.00 49.81 107 ARG A C 1
ATOM 796 O O . ARG A 1 107 ? -14.179 2.138 25.423 1.00 49.81 107 ARG A O 1
#

Secondary structure (DSSP, 8-state):
-HHHHHHHHHHHHHHTTTTTT--GGG--HHHHHHHHIIIIIIHHHHHHHHHHHHHHH-HHHHHHHHTTHHHHHHHHHHHHH-----HHHHHHHHHHHHHHHHHHHT-